Protein AF-A0A285NGU9-F1 (afdb_monomer)

Mean predicted aligned error: 6.81 Å

Structure (mmCIF, N/CA/C/O backbone):
data_AF-A0A285NGU9-F1
#
_entry.id   AF-A0A285NGU9-F1
#
loop_
_atom_site.group_PDB
_atom_site.id
_atom_site.type_symbol
_atom_site.label_atom_id
_atom_site.label_alt_id
_atom_site.label_comp_id
_atom_site.label_asym_id
_atom_site.label_entity_id
_atom_site.label_seq_id
_atom_site.pdbx_PDB_ins_code
_atom_site.Cartn_x
_atom_site.Cartn_y
_atom_site.Cartn_z
_atom_site.occupancy
_atom_site.B_iso_or_equiv
_atom_site.auth_seq_id
_atom_site.auth_comp_id
_atom_site.auth_asym_id
_atom_site.auth_atom_id
_atom_site.pdbx_PDB_model_num
ATOM 1 N N . MET A 1 1 ? -12.502 -10.042 15.941 1.00 57.03 1 MET A N 1
ATOM 2 C CA . MET A 1 1 ? -12.336 -10.467 14.531 1.00 57.03 1 MET A CA 1
ATOM 3 C C . MET A 1 1 ? -12.074 -9.299 13.588 1.00 57.03 1 MET A C 1
ATOM 5 O O . MET A 1 1 ? -11.258 -9.447 12.689 1.00 57.03 1 MET A O 1
ATOM 9 N N . GLU A 1 2 ? -12.652 -8.121 13.834 1.00 67.50 2 GLU A N 1
ATOM 10 C CA . GLU A 1 2 ? -12.453 -6.925 12.994 1.00 67.50 2 GLU A CA 1
ATOM 11 C C . GLU A 1 2 ? -10.981 -6.489 12.850 1.00 67.50 2 GLU A C 1
ATOM 13 O O . GLU A 1 2 ? -10.599 -5.982 11.801 1.00 67.50 2 GLU A O 1
ATOM 18 N N . LYS A 1 3 ? -10.131 -6.760 13.861 1.00 66.31 3 LYS A N 1
ATOM 19 C CA . LYS A 1 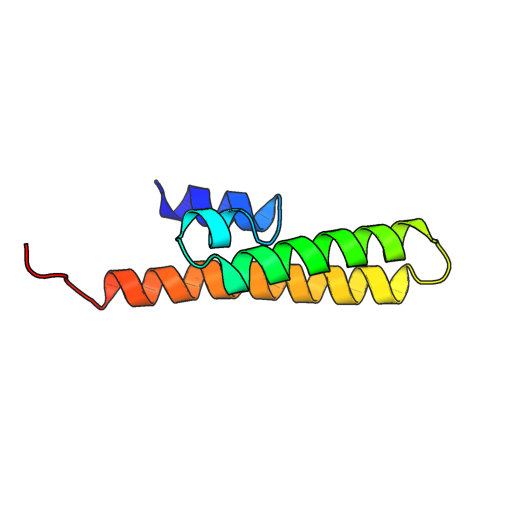3 ? -8.674 -6.501 13.814 1.00 66.31 3 LYS A CA 1
ATOM 20 C C . LYS A 1 3 ? -8.003 -7.219 12.644 1.00 66.31 3 LYS A C 1
ATOM 22 O O . LYS A 1 3 ? -7.360 -6.595 11.808 1.00 66.31 3 LYS A O 1
ATOM 27 N N . LEU A 1 4 ? -8.179 -8.539 12.604 1.00 73.75 4 LEU A N 1
ATOM 28 C CA . LEU A 1 4 ? -7.588 -9.387 11.579 1.00 73.75 4 LEU A CA 1
ATOM 29 C C . LEU A 1 4 ? -8.158 -9.017 10.210 1.00 73.75 4 LEU A C 1
ATOM 31 O O . LEU A 1 4 ? -7.417 -8.984 9.243 1.00 73.75 4 LEU A O 1
ATOM 35 N N . PHE A 1 5 ? -9.449 -8.676 10.157 1.00 80.38 5 PHE A N 1
ATOM 36 C CA . PHE A 1 5 ? -10.141 -8.288 8.933 1.00 80.38 5 PHE A CA 1
ATOM 37 C C . PHE A 1 5 ? -9.614 -6.975 8.329 1.00 80.38 5 PHE A C 1
ATOM 39 O O . PHE A 1 5 ? -9.345 -6.943 7.134 1.00 80.38 5 PHE A O 1
ATOM 46 N N . CYS A 1 6 ? -9.388 -5.918 9.122 1.00 73.44 6 CYS A N 1
ATOM 47 C CA . CYS A 1 6 ? -8.797 -4.669 8.613 1.00 73.44 6 CYS A CA 1
ATOM 48 C C . CYS A 1 6 ? -7.348 -4.851 8.154 1.00 73.44 6 CYS A C 1
ATOM 50 O O . CYS A 1 6 ? -6.962 -4.318 7.114 1.00 73.44 6 CYS A O 1
ATOM 52 N N . ILE A 1 7 ? -6.558 -5.625 8.905 1.00 79.06 7 ILE A N 1
ATOM 53 C CA . ILE A 1 7 ? -5.177 -5.941 8.524 1.00 79.06 7 ILE A CA 1
ATOM 54 C C . ILE A 1 7 ? -5.170 -6.770 7.233 1.00 79.06 7 ILE A C 1
ATOM 56 O O . ILE A 1 7 ? -4.435 -6.435 6.312 1.00 79.06 7 ILE A O 1
ATOM 60 N N . LEU A 1 8 ? -6.033 -7.787 7.120 1.00 81.44 8 LEU A N 1
ATOM 61 C CA . LEU A 1 8 ? -6.215 -8.582 5.899 1.00 81.44 8 LEU A CA 1
ATOM 62 C C . LEU A 1 8 ? -6.651 -7.721 4.712 1.00 81.44 8 LEU A C 1
ATOM 64 O O . LEU A 1 8 ? -6.116 -7.885 3.619 1.00 81.44 8 LEU A O 1
ATOM 68 N N . LEU A 1 9 ? -7.579 -6.784 4.914 1.00 81.44 9 LEU A N 1
ATOM 69 C CA . LEU A 1 9 ? -8.023 -5.872 3.862 1.00 81.44 9 LEU A CA 1
ATOM 70 C C . LEU A 1 9 ? -6.884 -4.984 3.362 1.00 81.44 9 LEU A C 1
ATOM 72 O O . LEU A 1 9 ? -6.692 -4.902 2.155 1.00 81.44 9 LEU A O 1
ATOM 76 N N . ASN A 1 10 ? -6.105 -4.368 4.258 1.00 81.81 10 ASN A N 1
ATOM 77 C CA . ASN A 1 10 ? -4.940 -3.571 3.856 1.00 81.81 10 ASN A CA 1
ATOM 78 C C . ASN A 1 10 ? -3.796 -4.423 3.281 1.00 81.81 10 ASN A C 1
ATOM 80 O O . ASN A 1 10 ? -3.027 -3.920 2.468 1.00 81.81 10 ASN A O 1
ATOM 84 N N . PHE A 1 11 ? -3.695 -5.698 3.668 1.00 79.12 11 PHE A N 1
ATOM 85 C CA . PH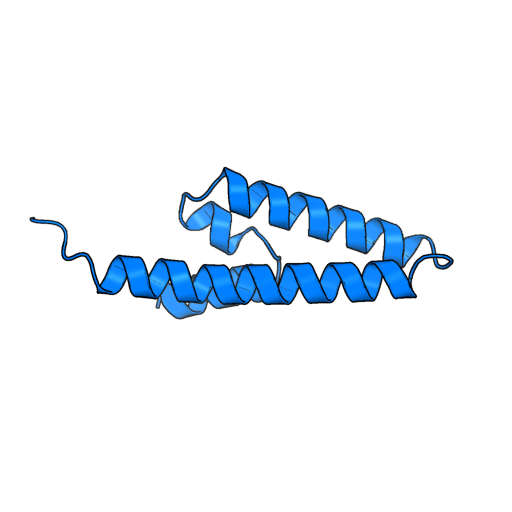E A 1 11 ? -2.722 -6.645 3.125 1.00 79.12 11 PHE A CA 1
ATOM 86 C C . PHE A 1 11 ? -3.045 -7.035 1.676 1.00 79.12 11 PHE A C 1
ATOM 88 O O . PHE A 1 11 ? -2.135 -7.106 0.852 1.00 79.12 11 PHE A O 1
ATOM 95 N N . ILE A 1 12 ? -4.329 -7.269 1.366 1.00 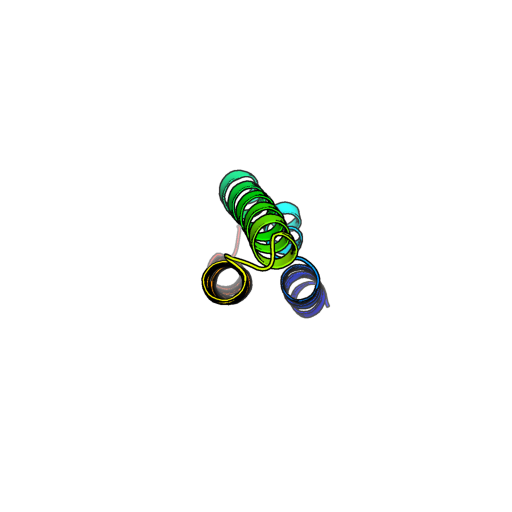82.00 12 ILE A N 1
ATOM 96 C CA . ILE A 1 12 ? -4.809 -7.598 0.014 1.00 82.00 12 ILE A CA 1
ATOM 97 C C . ILE A 1 12 ? -4.834 -6.347 -0.870 1.00 82.00 12 ILE A C 1
ATOM 99 O O . ILE A 1 12 ? -4.367 -6.386 -2.006 1.00 82.00 12 ILE A O 1
ATOM 103 N N . LEU A 1 13 ? -5.387 -5.243 -0.360 1.00 80.94 13 LEU A N 1
ATOM 104 C CA . LEU A 1 13 ? -5.533 -3.988 -1.090 1.00 80.94 13 LEU A CA 1
ATOM 105 C C . LEU A 1 13 ? -5.160 -2.796 -0.185 1.00 80.94 13 LEU A C 1
ATOM 107 O O . LEU A 1 13 ? -5.970 -2.371 0.650 1.00 80.94 13 LEU A O 1
ATOM 111 N N . PRO A 1 14 ? -3.953 -2.222 -0.347 1.00 82.00 14 PRO A N 1
ATOM 112 C CA . PRO A 1 14 ? -3.505 -1.091 0.458 1.00 82.00 14 PRO A CA 1
ATOM 113 C C . PRO A 1 14 ? -4.483 0.084 0.364 1.00 82.00 14 PRO A C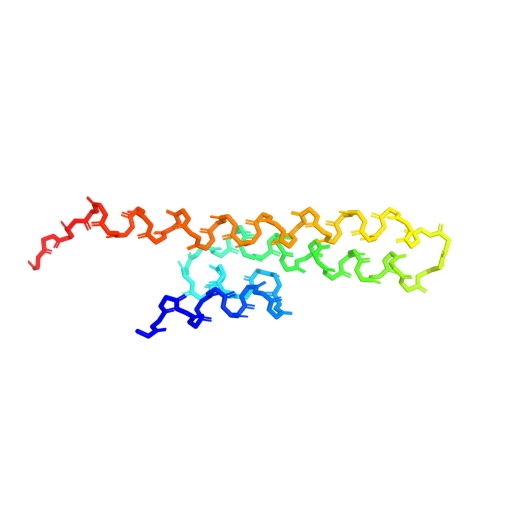 1
ATOM 115 O O . PRO A 1 14 ? -4.755 0.592 -0.723 1.00 82.00 14 PRO A O 1
ATOM 118 N N . GLY A 1 15 ? -5.013 0.523 1.506 1.00 77.50 15 GLY A N 1
ATOM 119 C CA . GLY A 1 15 ? -5.912 1.675 1.608 1.00 77.50 15 GLY A CA 1
ATOM 120 C C . GLY A 1 15 ? -7.387 1.325 1.806 1.00 77.50 15 GLY A C 1
ATOM 121 O O . GLY A 1 15 ? -8.117 2.142 2.367 1.00 77.50 15 GLY A O 1
ATOM 122 N N . VAL A 1 16 ? -7.838 0.114 1.452 1.00 80.62 16 VAL A N 1
ATOM 123 C CA . VAL A 1 16 ? -9.242 -0.299 1.664 1.00 80.62 16 VAL A CA 1
ATOM 124 C C . VAL A 1 16 ? -9.548 -0.497 3.147 1.00 80.62 16 VAL A C 1
ATOM 126 O O . VAL A 1 16 ? -10.561 -0.001 3.634 1.00 80.62 16 VAL A O 1
ATOM 129 N N . GLY A 1 17 ? -8.664 -1.161 3.894 1.00 76.19 17 GLY A N 1
ATOM 130 C CA . GLY A 1 17 ? -8.818 -1.316 5.343 1.00 76.19 17 GLY A CA 1
ATOM 131 C C . GLY A 1 17 ? -8.804 0.034 6.069 1.00 76.19 17 GLY A C 1
ATOM 132 O O . GLY A 1 17 ? -9.617 0.275 6.959 1.00 76.19 17 GLY A O 1
ATOM 133 N N . THR A 1 18 ? -7.950 0.959 5.627 1.00 80.31 18 THR A N 1
ATOM 134 C CA . THR A 1 18 ? -7.876 2.330 6.163 1.00 80.31 18 THR A CA 1
ATOM 135 C C . THR A 1 18 ? -9.152 3.138 5.873 1.00 80.31 18 THR A C 1
ATOM 137 O O . THR A 1 18 ? -9.620 3.890 6.730 1.00 80.31 18 THR A O 1
ATOM 140 N N . LEU A 1 19 ? -9.759 2.955 4.692 1.00 77.88 19 LEU A N 1
ATOM 141 C CA . LEU A 1 19 ? -11.049 3.555 4.322 1.00 77.88 19 LEU A CA 1
ATOM 142 C C . LEU A 1 19 ? -12.197 3.039 5.198 1.00 77.88 19 LEU A C 1
ATOM 144 O O . LEU A 1 19 ? -13.025 3.828 5.655 1.00 77.88 19 LEU A O 1
ATOM 148 N N . VAL A 1 20 ? -12.222 1.732 5.475 1.00 77.31 20 VAL A N 1
ATOM 149 C CA . VAL A 1 20 ? -13.218 1.104 6.360 1.00 77.31 20 VAL A CA 1
ATOM 150 C C . VAL A 1 20 ? -13.120 1.654 7.790 1.00 77.31 20 VAL A C 1
ATOM 152 O O . VAL A 1 20 ? -14.139 1.838 8.452 1.00 77.31 20 VAL A O 1
ATOM 155 N N . LEU A 1 21 ? -11.919 2.032 8.234 1.00 71.81 21 LEU A N 1
ATOM 156 C CA . LEU A 1 21 ? -11.660 2.672 9.532 1.00 71.81 21 LEU A CA 1
ATOM 157 C C . LEU A 1 21 ? -11.977 4.182 9.566 1.00 71.81 21 LEU A C 1
ATOM 159 O O . LEU A 1 21 ? -11.525 4.891 10.463 1.00 71.81 21 LEU A O 1
ATOM 163 N N . LYS A 1 22 ? -12.753 4.698 8.601 1.00 74.31 22 LYS A N 1
ATOM 164 C CA . LYS A 1 22 ? -13.180 6.109 8.495 1.00 74.31 22 LYS A CA 1
ATOM 165 C C . LYS A 1 22 ? -12.035 7.126 8.352 1.00 74.31 22 LYS A C 1
ATOM 167 O O . LYS A 1 22 ? -12.275 8.330 8.431 1.00 74.31 22 LYS A O 1
ATOM 172 N N . ARG A 1 23 ? -10.801 6.688 8.073 1.00 76.44 23 ARG A N 1
ATOM 173 C CA . ARG A 1 23 ? -9.689 7.567 7.672 1.00 76.44 23 ARG A CA 1
ATOM 174 C C . ARG A 1 23 ? -9.672 7.734 6.157 1.00 76.44 23 ARG A C 1
ATOM 176 O O . ARG A 1 23 ? -8.789 7.243 5.455 1.00 76.44 23 ARG A O 1
ATOM 183 N N . THR A 1 24 ? -10.669 8.453 5.651 1.00 76.25 24 THR A N 1
ATOM 184 C CA . THR A 1 24 ? -10.930 8.586 4.212 1.00 76.25 24 THR A CA 1
ATOM 185 C C . THR A 1 24 ? -9.777 9.225 3.447 1.00 76.25 24 THR A C 1
ATOM 187 O O . THR A 1 24 ? -9.468 8.772 2.350 1.00 76.25 24 THR A O 1
ATOM 190 N N . LEU A 1 25 ? -9.103 10.226 4.023 1.00 80.00 25 LEU A N 1
ATOM 191 C CA . LEU A 1 25 ? -7.956 10.885 3.385 1.00 80.00 25 LEU A CA 1
ATOM 192 C C . LEU A 1 25 ? -6.763 9.932 3.227 1.00 80.00 25 LEU A C 1
ATOM 194 O O . LEU A 1 25 ? -6.314 9.711 2.104 1.00 80.00 25 LEU A O 1
ATOM 198 N N . ASN A 1 26 ? -6.291 9.318 4.318 1.00 82.25 26 ASN A N 1
ATOM 199 C CA . ASN A 1 26 ? -5.120 8.431 4.272 1.00 82.25 26 ASN A CA 1
ATOM 200 C C . ASN A 1 26 ? -5.397 7.167 3.452 1.00 82.25 26 ASN A C 1
ATOM 202 O O . ASN A 1 26 ? -4.550 6.752 2.663 1.00 82.25 26 ASN A O 1
ATOM 206 N N . GLY A 1 27 ? -6.595 6.592 3.580 1.00 84.50 27 GLY A N 1
ATOM 207 C CA . GLY A 1 27 ? -6.980 5.419 2.805 1.00 84.50 27 GLY A CA 1
ATOM 208 C C . GLY A 1 27 ? -7.118 5.707 1.309 1.00 84.50 27 GLY A C 1
ATOM 209 O O . GLY A 1 27 ? -6.618 4.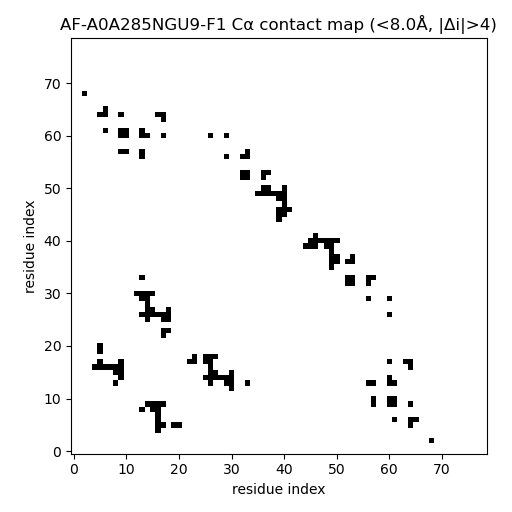930 0.501 1.00 84.50 27 GLY A O 1
ATOM 210 N N . SER A 1 28 ? -7.694 6.853 0.924 1.00 87.25 28 SER A N 1
ATOM 211 C CA . SER A 1 28 ? -7.764 7.252 -0.492 1.00 87.25 28 SER A CA 1
ATOM 212 C C . SER A 1 28 ? -6.377 7.491 -1.082 1.00 87.25 28 SER A C 1
ATOM 214 O O . SER A 1 28 ? -6.122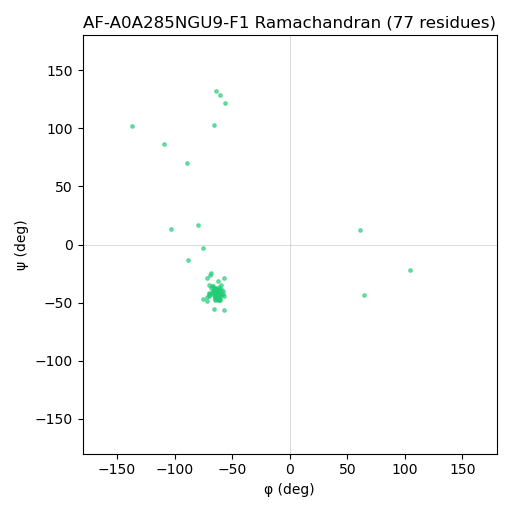 7.091 -2.214 1.00 87.25 28 SER A O 1
ATOM 216 N N . LEU A 1 29 ? -5.462 8.098 -0.315 1.00 89.88 29 LEU A N 1
ATOM 217 C CA . LEU A 1 29 ? -4.087 8.320 -0.759 1.00 89.88 29 LEU A CA 1
ATOM 218 C C . LEU A 1 29 ? -3.346 6.990 -0.961 1.00 89.88 29 LEU A C 1
ATOM 220 O O . LEU A 1 29 ? -2.740 6.781 -2.007 1.00 89.88 29 LEU A O 1
ATOM 224 N N . GLN A 1 30 ? -3.441 6.065 0.000 1.00 88.69 30 GLN A N 1
ATOM 225 C CA . GLN A 1 30 ? -2.848 4.724 -0.100 1.00 88.69 30 GLN A CA 1
ATOM 226 C C . GLN A 1 30 ? -3.407 3.939 -1.292 1.00 88.69 30 GLN A C 1
ATOM 228 O O . GLN A 1 30 ? -2.659 3.282 -2.018 1.00 88.69 30 GLN A O 1
ATOM 233 N N . LEU A 1 31 ? -4.710 4.055 -1.540 1.00 88.69 31 LEU A N 1
ATOM 234 C CA . LEU A 1 31 ? -5.363 3.392 -2.659 1.00 88.69 31 LEU A CA 1
ATOM 235 C C . LEU A 1 31 ? -4.946 4.009 -4.005 1.00 88.69 31 LEU A C 1
ATOM 237 O O . LEU A 1 31 ? -4.607 3.288 -4.937 1.00 88.69 31 LEU A O 1
ATOM 241 N N . ALA A 1 32 ? -4.869 5.337 -4.100 1.00 90.44 32 ALA A N 1
ATOM 242 C CA . ALA A 1 32 ? -4.396 6.019 -5.303 1.00 90.44 32 ALA A CA 1
ATOM 243 C C . ALA A 1 32 ? -2.919 5.712 -5.604 1.00 90.44 32 ALA A C 1
ATOM 245 O O . ALA A 1 32 ? -2.574 5.404 -6.745 1.00 90.44 32 ALA A O 1
ATOM 246 N N . LEU A 1 33 ? -2.046 5.742 -4.589 1.00 90.56 33 LEU A N 1
ATOM 247 C CA . LEU A 1 33 ? -0.626 5.430 -4.757 1.00 90.56 33 LEU A CA 1
ATOM 248 C C . LEU A 1 33 ? -0.393 3.956 -5.102 1.00 90.56 33 LEU A C 1
ATOM 250 O O . LEU A 1 33 ? 0.507 3.658 -5.888 1.00 90.56 33 LEU A O 1
ATOM 254 N N . SER A 1 34 ? -1.181 3.030 -4.547 1.00 89.44 34 SER A N 1
ATOM 255 C CA . SER A 1 34 ? -1.063 1.610 -4.894 1.00 89.44 34 SER A CA 1
ATOM 256 C C . SER A 1 34 ? -1.483 1.355 -6.344 1.00 89.44 34 SER A C 1
ATOM 258 O O . SER A 1 34 ? -0.743 0.696 -7.072 1.00 89.44 34 SER A O 1
ATOM 260 N N . LEU A 1 35 ? -2.577 1.966 -6.813 1.00 89.88 35 LEU A N 1
ATOM 261 C CA . LEU A 1 35 ? -2.988 1.923 -8.223 1.00 89.88 35 LEU A CA 1
ATOM 262 C C . LEU A 1 35 ? -1.944 2.553 -9.154 1.00 89.88 35 LEU A C 1
ATOM 264 O O . LEU A 1 35 ? -1.610 1.978 -10.191 1.00 89.88 35 LEU A O 1
ATOM 268 N N . PHE A 1 36 ? -1.385 3.703 -8.774 1.00 89.88 36 PHE A N 1
ATOM 269 C CA . PHE A 1 36 ? -0.329 4.366 -9.540 1.00 89.88 36 PHE A CA 1
ATOM 270 C C . PHE A 1 36 ? 0.944 3.511 -9.620 1.00 89.88 36 PHE A C 1
ATOM 272 O O . PHE A 1 36 ? 1.553 3.387 -10.681 1.00 89.88 36 PHE A O 1
ATOM 279 N N . SER A 1 37 ? 1.312 2.852 -8.521 1.00 88.31 37 SER A N 1
ATOM 280 C CA . SER A 1 37 ? 2.451 1.931 -8.488 1.00 88.31 37 SER A CA 1
ATOM 281 C C . SER A 1 37 ? 2.224 0.710 -9.379 1.00 88.31 37 SER A C 1
ATOM 283 O O . SER A 1 37 ? 3.137 0.305 -10.091 1.00 88.31 37 SER A O 1
ATOM 285 N N . ILE A 1 38 ? 1.008 0.153 -9.407 1.00 87.88 38 ILE A N 1
ATOM 286 C CA . ILE A 1 38 ? 0.648 -0.948 -10.316 1.00 87.88 38 ILE A CA 1
ATOM 287 C C . ILE A 1 38 ? 0.772 -0.500 -11.780 1.00 87.88 38 ILE A C 1
ATOM 289 O O . ILE A 1 38 ? 1.354 -1.217 -12.590 1.00 87.88 38 ILE A O 1
ATOM 293 N N . LEU A 1 39 ? 0.304 0.705 -12.118 1.00 89.19 39 LEU A N 1
ATOM 294 C CA . LEU A 1 39 ? 0.492 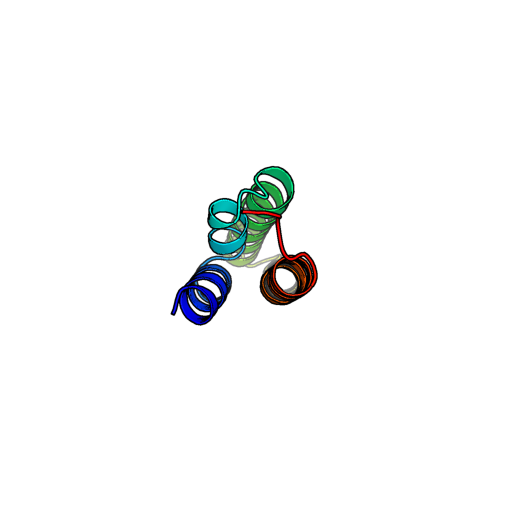1.304 -13.447 1.00 89.19 39 LEU A CA 1
ATOM 295 C C . LEU A 1 39 ? 1.979 1.432 -13.824 1.00 89.19 39 LEU A C 1
ATOM 297 O O . LEU A 1 39 ? 2.369 1.093 -14.943 1.00 89.19 39 LEU A O 1
ATOM 301 N N . LEU A 1 40 ? 2.831 1.857 -12.888 1.00 86.81 40 LEU A N 1
ATOM 302 C CA . LEU A 1 40 ? 4.284 1.910 -13.093 1.00 86.81 40 LEU A CA 1
ATOM 303 C C . LEU A 1 40 ? 4.913 0.517 -13.246 1.00 86.81 40 LEU A C 1
ATOM 305 O O . LEU A 1 40 ? 5.832 0.342 -14.040 1.00 86.81 40 LEU A O 1
ATOM 309 N N . ILE A 1 41 ? 4.406 -0.490 -12.533 1.00 86.44 41 ILE A N 1
ATOM 310 C CA . ILE A 1 41 ? 4.845 -1.883 -12.688 1.00 86.44 41 ILE A CA 1
ATOM 311 C C . ILE A 1 41 ? 4.495 -2.408 -14.083 1.00 86.44 41 ILE A C 1
ATOM 313 O O . ILE A 1 41 ? 5.339 -3.037 -14.719 1.00 86.44 41 ILE A O 1
ATOM 317 N N . LEU A 1 42 ? 3.293 -2.105 -14.581 1.00 88.81 42 LEU A N 1
ATOM 318 C CA . LEU A 1 42 ? 2.811 -2.544 -15.893 1.00 88.81 42 LEU A CA 1
ATOM 319 C C . LEU A 1 42 ? 3.546 -1.897 -17.071 1.00 88.81 42 LEU A C 1
ATOM 321 O O . LEU A 1 42 ? 3.603 -2.486 -18.146 1.00 88.81 42 LEU A O 1
ATOM 325 N N . THR A 1 43 ? 4.133 -0.713 -16.890 1.00 85.56 43 THR A N 1
ATOM 326 C CA . THR A 1 43 ? 4.891 -0.036 -17.956 1.00 85.56 43 THR A CA 1
ATOM 327 C C . THR A 1 43 ? 6.274 -0.650 -18.220 1.00 85.56 43 THR A C 1
ATOM 329 O O . THR A 1 43 ? 6.926 -0.225 -19.168 1.00 85.56 43 THR A O 1
ATOM 332 N N . VAL A 1 44 ? 6.705 -1.672 -17.459 1.00 77.56 44 VAL A N 1
ATOM 333 C CA . VAL A 1 44 ? 7.957 -2.465 -17.595 1.00 77.56 44 VAL A CA 1
ATOM 334 C C . VAL A 1 44 ? 9.257 -1.670 -17.369 1.00 77.56 44 VAL A C 1
ATOM 336 O O . VAL A 1 44 ? 10.155 -2.114 -16.657 1.00 77.56 44 VAL A O 1
ATOM 339 N N . TRP A 1 45 ? 9.358 -0.460 -17.913 1.00 79.81 45 TRP A N 1
ATOM 340 C CA . TRP A 1 45 ? 10.515 0.431 -17.793 1.00 79.81 45 TRP A CA 1
ATOM 341 C C . TRP A 1 45 ? 10.696 0.997 -16.384 1.00 79.81 45 TRP A C 1
ATOM 343 O O . TRP A 1 45 ? 11.820 1.181 -15.922 1.00 79.81 45 TRP A O 1
ATOM 353 N N . LEU A 1 46 ? 9.589 1.255 -15.686 1.00 84.06 46 LEU A N 1
ATOM 354 C CA . LEU A 1 46 ? 9.581 1.780 -14.320 1.00 84.06 46 LEU A CA 1
ATOM 355 C C . LEU A 1 46 ? 9.261 0.707 -13.278 1.00 84.06 46 LEU A C 1
ATOM 357 O O . LEU A 1 46 ? 9.019 1.043 -12.121 1.00 84.06 46 LEU A O 1
ATOM 361 N N . THR A 1 47 ? 9.303 -0.578 -13.641 1.00 86.31 47 THR A N 1
ATOM 362 C CA . THR A 1 47 ? 8.883 -1.665 -12.748 1.00 86.31 47 THR A CA 1
ATOM 363 C C . THR A 1 47 ? 9.646 -1.694 -11.437 1.00 86.31 47 THR A C 1
ATOM 365 O O . THR A 1 47 ? 9.027 -1.895 -10.398 1.00 86.31 47 THR A O 1
ATOM 368 N N . PHE A 1 48 ? 10.955 -1.436 -11.450 1.00 87.94 48 PHE A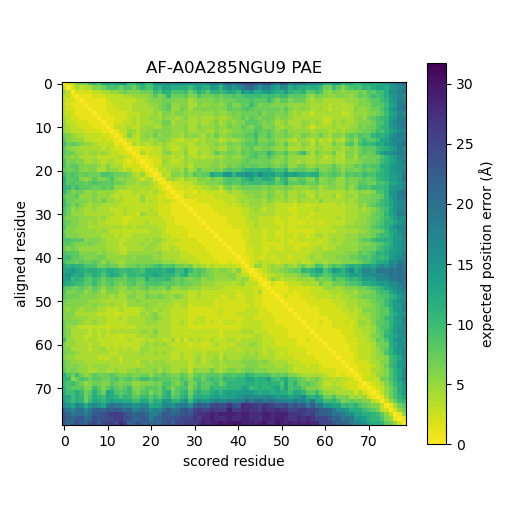 N 1
ATOM 369 C CA . PHE A 1 48 ? 11.739 -1.371 -10.216 1.00 87.94 48 PHE A CA 1
ATOM 370 C C . PHE A 1 48 ? 11.231 -0.264 -9.278 1.00 87.94 48 PHE A C 1
ATOM 372 O O . PHE A 1 48 ? 10.961 -0.517 -8.107 1.00 87.94 48 PHE A O 1
ATOM 379 N N . TYR A 1 49 ? 11.017 0.945 -9.803 1.00 86.88 49 TYR A N 1
ATOM 380 C CA . TYR A 1 49 ? 10.492 2.071 -9.027 1.00 86.88 49 TYR A CA 1
ATOM 381 C C . TYR A 1 49 ? 9.049 1.840 -8.573 1.00 86.88 49 TYR A C 1
ATOM 383 O O . TYR A 1 49 ? 8.711 2.148 -7.434 1.00 86.88 49 TYR A O 1
ATOM 391 N N . GLY A 1 50 ? 8.214 1.255 -9.434 1.00 86.56 50 GLY A N 1
ATOM 392 C CA . GLY A 1 50 ? 6.841 0.883 -9.109 1.00 86.56 50 GLY A CA 1
ATOM 393 C C . GLY A 1 50 ? 6.770 -0.172 -8.005 1.00 86.56 50 GLY A C 1
ATOM 394 O O . GLY A 1 50 ? 5.963 -0.033 -7.094 1.00 86.56 50 GLY A O 1
ATOM 395 N N . LEU A 1 51 ? 7.651 -1.178 -8.021 1.00 89.31 51 LEU A N 1
ATOM 396 C CA . LEU A 1 51 ? 7.761 -2.187 -6.961 1.00 89.31 51 LEU A CA 1
ATOM 397 C C . LEU A 1 51 ? 8.192 -1.578 -5.630 1.00 89.31 51 LEU A C 1
ATOM 399 O O . LEU A 1 51 ? 7.588 -1.877 -4.603 1.00 89.31 51 LEU A O 1
ATOM 403 N N . VAL A 1 52 ? 9.209 -0.713 -5.645 1.00 92.25 52 VAL A N 1
ATOM 404 C CA . VAL A 1 52 ? 9.668 -0.017 -4.436 1.00 92.25 52 VAL A CA 1
ATOM 405 C C . VAL A 1 52 ? 8.543 0.847 -3.869 1.00 92.25 52 VAL A C 1
ATOM 407 O O . VAL A 1 52 ? 8.236 0.748 -2.683 1.00 92.25 52 VAL A O 1
ATOM 410 N N . LEU A 1 53 ? 7.878 1.642 -4.711 1.00 90.50 53 LEU A N 1
ATOM 411 C CA . LEU A 1 53 ? 6.766 2.493 -4.290 1.00 90.50 53 LEU A CA 1
ATOM 412 C C . LEU A 1 53 ? 5.596 1.663 -3.744 1.00 90.50 53 LEU A C 1
ATOM 414 O O . LEU A 1 53 ? 5.071 1.978 -2.678 1.00 90.50 53 LEU A O 1
ATOM 418 N N . TYR A 1 54 ? 5.242 0.566 -4.419 1.00 89.06 54 TYR A N 1
ATOM 419 C CA . TYR A 1 54 ? 4.197 -0.347 -3.967 1.00 89.06 54 TYR A CA 1
ATOM 420 C C . TYR A 1 54 ? 4.536 -0.955 -2.602 1.00 89.06 54 TYR A C 1
ATOM 422 O O . TYR A 1 54 ? 3.699 -0.934 -1.705 1.00 89.06 54 TYR A O 1
ATOM 430 N N . ALA A 1 55 ? 5.771 -1.426 -2.406 1.00 89.81 55 ALA A N 1
ATOM 431 C CA . ALA A 1 55 ? 6.226 -1.979 -1.133 1.00 89.81 55 ALA A CA 1
ATOM 432 C C . ALA A 1 55 ? 6.181 -0.940 0.002 1.00 89.81 55 ALA A C 1
ATOM 434 O O . ALA A 1 55 ? 5.741 -1.262 1.105 1.00 89.81 55 ALA A O 1
ATOM 435 N N . PHE A 1 56 ? 6.566 0.312 -0.267 1.00 92.56 56 PHE A N 1
ATOM 436 C CA . PHE A 1 56 ? 6.457 1.407 0.702 1.00 92.56 56 PHE A CA 1
ATOM 437 C C . PHE 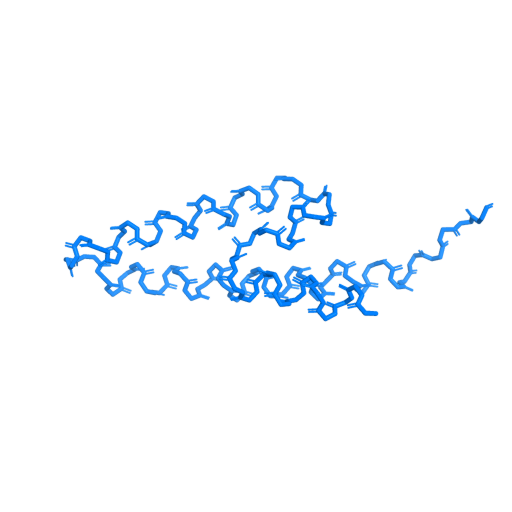A 1 56 ? 5.005 1.699 1.089 1.00 92.56 56 PHE A C 1
ATOM 439 O O . PHE A 1 56 ? 4.691 1.809 2.273 1.00 92.56 56 PHE A O 1
ATOM 446 N N . VAL A 1 57 ? 4.110 1.801 0.104 1.00 90.44 57 VAL A N 1
ATOM 447 C CA . VAL A 1 57 ? 2.677 2.054 0.332 1.00 90.44 57 VAL A CA 1
ATOM 448 C C . VAL A 1 57 ? 2.036 0.896 1.091 1.00 90.44 57 VAL A C 1
ATOM 450 O O . VAL A 1 57 ? 1.217 1.115 1.982 1.00 90.44 57 VAL A O 1
ATOM 453 N N . TRP A 1 58 ? 2.442 -0.330 0.776 1.00 88.88 58 TRP A N 1
ATOM 454 C CA . TRP A 1 58 ? 1.981 -1.539 1.442 1.00 88.88 58 TRP A CA 1
ATOM 455 C C . TRP A 1 58 ? 2.411 -1.580 2.915 1.00 88.88 58 TRP A C 1
ATOM 457 O O . TRP A 1 58 ? 1.569 -1.754 3.796 1.00 88.88 58 TRP A O 1
ATOM 467 N N . LEU A 1 59 ? 3.690 -1.309 3.207 1.00 90.44 59 LEU A N 1
ATOM 468 C CA . LEU A 1 59 ? 4.200 -1.170 4.578 1.00 90.44 59 LEU A CA 1
ATOM 469 C C . LEU A 1 59 ? 3.490 -0.048 5.342 1.00 90.44 59 LEU A C 1
ATOM 471 O O . LEU A 1 59 ? 3.098 -0.241 6.492 1.00 90.44 59 LEU A O 1
ATOM 475 N N . TRP A 1 60 ? 3.269 1.103 4.704 1.00 89.19 60 TRP A N 1
ATOM 476 C CA . TRP A 1 60 ? 2.537 2.213 5.312 1.00 89.19 60 TRP A CA 1
ATOM 477 C C . TRP A 1 60 ? 1.094 1.816 5.654 1.00 89.19 60 TRP A C 1
ATOM 479 O O . TRP A 1 60 ? 0.649 2.044 6.779 1.00 89.19 60 TRP A O 1
ATOM 489 N N . ALA A 1 61 ? 0.366 1.168 4.743 1.00 85.44 61 ALA A N 1
ATOM 490 C CA . ALA A 1 61 ? -0.998 0.702 5.005 1.00 85.44 61 ALA A CA 1
ATOM 491 C C . ALA A 1 61 ? -1.068 -0.284 6.184 1.00 85.44 61 ALA A C 1
ATOM 493 O O . ALA A 1 61 ? -2.025 -0.260 6.965 1.00 85.44 61 ALA A O 1
ATOM 494 N N . LEU A 1 62 ? -0.039 -1.115 6.346 1.00 85.31 62 LEU A N 1
ATOM 495 C CA . LEU A 1 62 ? 0.066 -2.077 7.439 1.00 85.31 62 LEU A CA 1
ATOM 496 C C . LEU A 1 62 ? 0.344 -1.380 8.782 1.00 85.31 62 LEU A C 1
ATOM 498 O O . LEU A 1 62 ? -0.336 -1.658 9.769 1.00 85.31 62 LEU A O 1
ATOM 502 N N . ILE A 1 63 ? 1.271 -0.416 8.809 1.00 87.12 63 ILE A N 1
ATOM 503 C CA . ILE A 1 63 ? 1.572 0.390 10.004 1.00 87.12 63 ILE A CA 1
ATOM 504 C C . ILE A 1 63 ? 0.352 1.216 10.431 1.00 87.12 63 ILE A C 1
ATOM 506 O O . ILE A 1 63 ? 0.011 1.224 11.609 1.00 87.12 63 ILE A O 1
ATOM 510 N N . GLU A 1 64 ? -0.344 1.871 9.494 1.00 85.25 64 GLU A N 1
ATOM 511 C CA . GLU A 1 64 ? -1.582 2.619 9.780 1.00 85.25 64 GLU A CA 1
ATOM 512 C C . GLU A 1 64 ? -2.650 1.726 10.416 1.00 85.25 64 GLU A C 1
ATOM 514 O O . GLU A 1 64 ? -3.258 2.119 11.410 1.00 85.25 64 GLU A O 1
ATOM 519 N N . ALA A 1 65 ? -2.848 0.511 9.896 1.00 79.62 65 ALA A N 1
ATOM 520 C CA . ALA A 1 65 ? -3.826 -0.423 10.450 1.00 79.62 65 ALA A CA 1
ATOM 521 C C . ALA A 1 65 ? -3.518 -0.804 11.909 1.00 79.62 65 ALA A C 1
ATOM 523 O O . ALA A 1 65 ? -4.444 -0.947 12.709 1.00 79.62 65 ALA A O 1
ATOM 524 N N . ILE A 1 66 ? -2.237 -0.944 12.265 1.00 81.50 66 ILE A N 1
ATOM 525 C CA . ILE A 1 66 ? -1.801 -1.220 13.642 1.00 81.50 66 ILE A CA 1
ATOM 526 C C . ILE A 1 66 ? -1.992 0.027 14.517 1.00 81.50 66 ILE A C 1
ATOM 528 O O . ILE A 1 66 ? -2.622 -0.047 15.570 1.00 81.50 66 ILE A O 1
ATOM 532 N N . LEU A 1 67 ? -1.532 1.189 14.048 1.00 81.25 67 LEU A N 1
ATOM 533 C CA . LEU A 1 67 ? -1.538 2.437 14.814 1.00 81.25 67 LEU A CA 1
ATOM 534 C C . LEU A 1 67 ? -2.957 2.935 15.137 1.00 81.25 67 LEU A C 1
ATOM 536 O O . LEU A 1 67 ? -3.223 3.381 16.251 1.00 81.25 67 LEU A O 1
ATOM 540 N N . ILE A 1 68 ? -3.886 2.846 14.176 1.00 73.31 68 ILE A N 1
ATOM 541 C CA . ILE A 1 68 ? -5.303 3.185 14.398 1.00 73.31 68 ILE A CA 1
ATOM 542 C C . ILE A 1 68 ? -5.887 2.295 15.498 1.00 73.31 68 ILE A C 1
ATOM 544 O O . ILE A 1 68 ? -6.667 2.761 16.327 1.00 73.31 68 ILE A O 1
ATOM 548 N N . LYS A 1 69 ? -5.497 1.018 15.523 1.00 68.19 69 LYS A N 1
ATOM 549 C CA . LYS A 1 69 ? -5.997 0.057 16.501 1.00 68.19 69 LYS A CA 1
ATOM 550 C C . LYS A 1 69 ? -5.498 0.357 17.908 1.00 68.19 69 LYS A C 1
ATOM 552 O O . LYS A 1 69 ? -6.289 0.277 18.846 1.00 68.19 69 LYS A O 1
ATOM 557 N N . ASP A 1 70 ? -4.221 0.699 18.051 1.00 73.62 70 ASP A N 1
ATOM 558 C CA . ASP A 1 70 ? -3.650 1.075 19.347 1.00 73.62 70 ASP A CA 1
ATOM 559 C C . ASP A 1 70 ? -4.324 2.340 19.890 1.00 73.62 70 ASP A C 1
ATOM 561 O O . ASP A 1 70 ? -4.707 2.375 21.058 1.00 73.62 70 ASP A O 1
ATOM 565 N N . ALA A 1 71 ? -4.586 3.323 19.021 1.00 70.38 71 ALA A N 1
ATOM 566 C CA . ALA A 1 71 ? -5.308 4.540 19.386 1.00 70.38 71 ALA A CA 1
ATOM 567 C C . ALA A 1 71 ? -6.765 4.275 19.822 1.00 70.38 71 ALA A C 1
ATOM 569 O O . ALA A 1 71 ? -7.254 4.905 20.760 1.00 70.38 71 ALA A O 1
ATOM 570 N N . GLU A 1 72 ? -7.458 3.334 19.171 1.00 66.31 72 GLU A N 1
ATOM 571 C CA . GLU A 1 72 ? -8.811 2.905 19.555 1.00 66.31 72 GLU A CA 1
ATOM 572 C C . GLU A 1 72 ? -8.806 2.143 20.891 1.00 66.31 72 GLU A C 1
ATOM 574 O O . GLU A 1 72 ? -9.696 2.322 21.716 1.00 66.31 72 GLU A O 1
ATOM 579 N N . SER A 1 73 ? -7.776 1.329 21.146 1.00 64.06 73 SER A N 1
ATOM 580 C CA . SER A 1 73 ? -7.629 0.587 22.404 1.00 64.06 73 SER A CA 1
ATOM 581 C C . SER A 1 73 ? -7.265 1.477 23.596 1.00 64.06 73 SER A C 1
ATOM 583 O O . SER A 1 73 ? -7.574 1.110 24.729 1.00 64.06 73 SER A O 1
ATOM 585 N N . SER A 1 74 ? -6.577 2.599 23.370 1.00 64.50 74 SER A N 1
ATOM 586 C CA . SER A 1 74 ? -6.145 3.519 24.431 1.00 64.50 74 SER A CA 1
ATOM 587 C C . SER A 1 74 ? -7.173 4.596 24.777 1.00 64.50 74 SER A C 1
ATOM 589 O O . SER A 1 74 ? -7.014 5.277 25.786 1.00 64.50 74 SER A O 1
ATOM 591 N N . ASN A 1 75 ? -8.204 4.781 23.948 1.00 56.34 75 ASN A N 1
ATOM 592 C CA . ASN A 1 75 ? -9.258 5.765 24.172 1.00 56.34 75 ASN A CA 1
ATOM 593 C C . ASN A 1 75 ? -10.578 5.054 24.529 1.00 56.34 75 ASN A C 1
ATOM 595 O O . ASN A 1 75 ? -11.371 4.767 23.628 1.00 56.34 75 ASN A O 1
ATOM 599 N N . PRO A 1 76 ? -10.833 4.734 25.817 1.00 50.94 76 PRO A N 1
ATOM 600 C CA . PRO A 1 76 ? -12.144 4.267 26.241 1.00 50.94 76 PRO A CA 1
ATOM 601 C C . PRO A 1 76 ? -13.124 5.427 26.058 1.00 50.94 76 PRO A C 1
ATOM 603 O O . PRO A 1 76 ? -13.136 6.381 26.834 1.00 50.94 76 PRO A O 1
ATOM 606 N N . THR A 1 77 ? -13.925 5.386 24.999 1.00 54.12 77 THR A N 1
ATOM 607 C CA . THR A 1 77 ? -15.011 6.352 24.831 1.00 54.12 77 THR A CA 1
ATOM 608 C C . THR A 1 77 ? -16.017 6.149 25.975 1.00 54.12 77 THR A C 1
ATOM 610 O O . THR A 1 77 ? -16.361 4.999 26.266 1.00 54.12 77 THR A O 1
ATOM 613 N N . PRO A 1 78 ? -16.463 7.219 26.664 1.00 48.69 78 PRO A N 1
ATOM 614 C CA . PRO A 1 78 ? -17.546 7.115 27.635 1.00 48.69 78 PRO A CA 1
ATOM 615 C C . PRO A 1 78 ? -18.805 6.623 26.912 1.00 48.69 78 PRO A C 1
ATOM 617 O O . PRO A 1 78 ? -19.141 7.140 25.844 1.00 48.69 78 PRO A O 1
ATOM 620 N N . GLN A 1 79 ? -19.416 5.575 27.475 1.00 40.19 79 GLN A N 1
ATOM 621 C CA . GLN A 1 79 ? -20.677 4.986 27.013 1.00 40.19 79 GLN A CA 1
ATOM 622 C C . GLN A 1 79 ? -21.820 6.001 27.031 1.00 40.19 79 GLN A C 1
ATOM 624 O O . GLN A 1 79 ? -21.829 6.856 27.946 1.00 40.19 79 GLN A O 1
#

Radius of gyration: 14.2 Å; Cα contacts (8 Å, |Δi|>4): 89; chains: 1; bounding box: 32×21×46 Å

Sequence (79 aa):
MEKLFCILLNFILPGVGTLVLKRTLNGSLQLALSLFSILLILTVWLTFYGLVLYAFVWLWALIEAILIKDAESSNPTPQ

Foldseek 3Di:
DLLVVLLVCCLVANLPSVVVLVVVPLSVVLNVQLVVLVVLCVVVVSVVVSVVSNVVSSVVSNVSSVVSVVVVVVDPDDD

Organism: NCBI:txid372072

Solvent-accessible surface area (backbone atoms only — not comparable to full-atom values): 4083 Å² total; per-residue (Å²): 113,68,67,60,50,34,46,48,35,12,69,78,39,32,12,53,23,40,37,74,69,70,38,53,68,64,10,50,50,31,34,50,51,40,54,51,16,50,53,30,35,72,64,62,84,41,24,71,60,13,50,53,50,31,52,51,42,37,52,48,31,50,51,49,51,51,51,56,49,52,55,57,72,73,50,82,72,85,129

Secondary structure (DSSP, 8-state):
-HHHHHHHHHHHSTTHHHHHTT-HHHHHHHHHHHHHHHHHHHTSTTHHHHHHHHHHHHHHHHHHHHHHHHHHHH-----

pLDDT: mean 79.84, std 10.93, range [40.19, 92.56]